Protein AF-A0A829Y514-F1 (afdb_monomer_lite)

Radius of gyration: 20.8 Å; chains: 1; bounding box: 55×46×50 Å

Structure (mmCIF, N/CA/C/O backbone):
data_AF-A0A829Y514-F1
#
_entry.id   AF-A0A829Y514-F1
#
loop_
_atom_site.group_PDB
_atom_site.id
_atom_site.type_symbol
_atom_site.label_atom_id
_atom_site.label_alt_id
_atom_site.label_comp_id
_atom_site.label_asym_id
_atom_site.label_entity_id
_atom_site.label_seq_id
_atom_site.pdbx_PDB_ins_code
_atom_site.Cartn_x
_atom_site.Cartn_y
_atom_site.Cartn_z
_atom_site.occupancy
_atom_site.B_iso_or_equiv
_atom_site.auth_seq_id
_atom_site.auth_comp_id
_atom_site.auth_asym_id
_atom_site.auth_atom_id
_atom_site.pdbx_PDB_model_num
ATOM 1 N N . MET A 1 1 ? -12.782 7.464 19.140 1.00 66.31 1 MET A N 1
ATOM 2 C CA . MET A 1 1 ? -11.522 6.790 18.762 1.00 66.31 1 MET A CA 1
ATOM 3 C C . MET A 1 1 ? -11.685 5.312 19.045 1.00 66.31 1 MET A C 1
ATOM 5 O O . MET A 1 1 ? -12.118 4.987 20.143 1.00 66.31 1 MET A O 1
ATOM 9 N N . ALA A 1 2 ? -11.405 4.447 18.072 1.00 83.38 2 ALA A N 1
ATOM 10 C CA . ALA A 1 2 ? -11.369 3.008 18.315 1.00 83.38 2 ALA A CA 1
ATOM 11 C C . ALA A 1 2 ? -10.045 2.646 19.003 1.00 83.38 2 ALA A C 1
ATOM 13 O O . ALA A 1 2 ? -8.993 3.176 18.644 1.00 83.38 2 ALA A O 1
ATOM 14 N N . THR A 1 3 ? -10.093 1.779 20.009 1.00 92.38 3 THR A N 1
ATOM 15 C CA . THR A 1 3 ? -8.894 1.201 20.619 1.00 92.38 3 THR A CA 1
ATOM 16 C C . THR A 1 3 ? -8.424 0.022 19.773 1.00 92.38 3 THR A C 1
ATOM 18 O O . THR A 1 3 ? -9.235 -0.770 19.300 1.00 92.38 3 THR A O 1
ATOM 21 N N . VAL A 1 4 ? -7.112 -0.094 19.562 1.00 93.56 4 VAL A N 1
ATOM 22 C CA . VAL A 1 4 ? -6.533 -1.138 18.705 1.00 93.56 4 VAL A CA 1
ATOM 23 C C . VAL A 1 4 ? -5.330 -1.794 19.373 1.00 93.56 4 VAL A C 1
ATOM 25 O O . VAL A 1 4 ? -4.547 -1.143 20.066 1.00 93.56 4 VAL A O 1
ATOM 28 N N . THR A 1 5 ? -5.168 -3.095 19.143 1.00 95.31 5 THR A N 1
ATOM 29 C CA . THR A 1 5 ? -3.965 -3.855 19.492 1.00 95.31 5 THR A CA 1
ATOM 30 C C . THR A 1 5 ? -3.166 -4.118 18.225 1.00 95.31 5 THR A C 1
ATOM 32 O O . THR A 1 5 ? -3.685 -4.701 17.277 1.00 95.31 5 THR A O 1
ATOM 35 N N . ARG A 1 6 ? -1.891 -3.714 18.209 1.00 94.00 6 ARG A N 1
ATOM 36 C CA . ARG A 1 6 ? -0.999 -3.948 17.067 1.00 94.00 6 ARG A CA 1
ATOM 37 C C . ARG A 1 6 ? -0.160 -5.202 17.278 1.00 94.00 6 ARG A C 1
ATOM 39 O O . ARG A 1 6 ? 0.411 -5.397 18.348 1.00 94.00 6 ARG A O 1
ATOM 46 N N . VAL A 1 7 ? -0.048 -6.016 16.232 1.00 95.00 7 VAL A N 1
ATOM 47 C CA . VAL A 1 7 ? 0.761 -7.241 16.214 1.00 95.00 7 VAL A CA 1
ATOM 48 C C . VAL A 1 7 ? 1.765 -7.154 15.068 1.00 95.00 7 VAL A C 1
ATOM 50 O O . VAL A 1 7 ? 1.428 -6.720 13.968 1.00 95.00 7 VAL A O 1
ATOM 53 N N . GLN A 1 8 ? 3.012 -7.553 15.321 1.00 93.56 8 GLN A N 1
ATOM 54 C CA . GLN A 1 8 ? 4.039 -7.607 14.281 1.00 93.56 8 GLN A CA 1
ATOM 55 C C . GLN A 1 8 ? 3.829 -8.836 13.397 1.00 93.56 8 GLN A C 1
ATOM 57 O O . GLN A 1 8 ? 3.666 -9.949 13.896 1.00 93.56 8 GLN A O 1
ATOM 62 N N . THR A 1 9 ? 3.862 -8.638 12.081 1.00 88.19 9 THR A N 1
ATOM 63 C CA . THR A 1 9 ? 3.672 -9.710 11.102 1.00 88.19 9 THR A CA 1
ATOM 64 C C . THR A 1 9 ? 4.994 -10.075 10.424 1.00 88.19 9 THR A C 1
ATOM 66 O O . THR A 1 9 ? 5.876 -9.239 10.235 1.00 88.19 9 THR A O 1
ATOM 69 N N . GLY A 1 10 ? 5.139 -11.352 10.059 1.00 91.00 10 GLY A N 1
ATOM 70 C CA . GLY A 1 10 ? 6.301 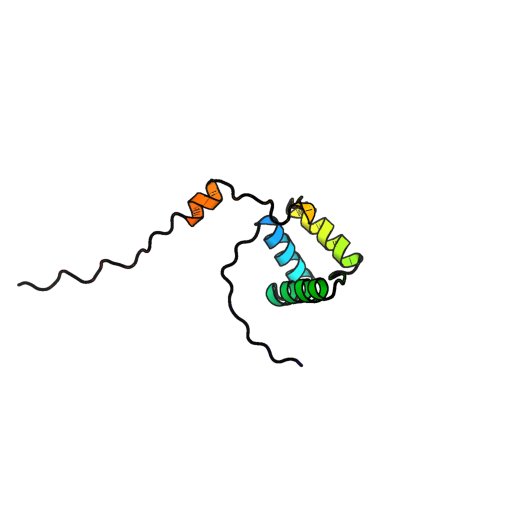-11.892 9.340 1.00 91.00 10 GLY A CA 1
ATOM 71 C C . GLY A 1 10 ? 6.041 -12.132 7.851 1.00 91.00 10 GLY A C 1
ATOM 72 O O . GLY A 1 10 ? 6.620 -13.054 7.278 1.00 91.00 10 GLY A O 1
ATOM 73 N N . VAL A 1 11 ? 5.117 -11.381 7.243 1.00 92.00 11 VAL A N 1
ATOM 74 C CA . VAL A 1 11 ? 4.685 -11.613 5.856 1.00 92.00 11 VAL A CA 1
ATOM 75 C C . VAL A 1 11 ? 5.780 -11.274 4.849 1.00 92.00 11 VAL A C 1
ATOM 77 O O . VAL A 1 11 ? 6.603 -10.382 5.063 1.00 92.00 11 VAL A O 1
ATOM 80 N N . ARG A 1 12 ? 5.760 -11.975 3.714 1.00 90.50 12 ARG A N 1
ATOM 81 C CA . ARG A 1 12 ? 6.571 -11.633 2.546 1.00 90.50 12 ARG A CA 1
ATOM 82 C C . ARG A 1 12 ? 5.740 -10.870 1.539 1.00 90.50 12 ARG A C 1
ATOM 84 O O . ARG A 1 12 ? 4.582 -11.199 1.313 1.00 90.50 12 ARG A O 1
ATOM 91 N N . LEU A 1 13 ? 6.370 -9.886 0.920 1.00 93.56 13 LEU A N 1
ATOM 92 C CA . LEU A 1 13 ? 5.783 -9.047 -0.111 1.00 93.56 13 LEU A CA 1
ATOM 93 C C . LEU A 1 13 ? 6.744 -8.982 -1.292 1.00 93.56 13 LEU A C 1
ATOM 95 O O . LEU A 1 13 ? 7.959 -9.124 -1.121 1.00 93.56 13 LEU A O 1
ATOM 99 N N . GLU A 1 14 ? 6.202 -8.742 -2.482 1.00 95.56 14 GLU A N 1
ATOM 100 C CA . GLU A 1 14 ? 7.028 -8.434 -3.644 1.00 95.56 14 GLU A CA 1
ATOM 101 C C . GLU A 1 14 ? 7.825 -7.144 -3.375 1.00 95.56 14 GLU A C 1
ATOM 103 O O . GLU A 1 14 ? 7.328 -6.182 -2.780 1.00 95.56 14 GLU A O 1
ATOM 108 N N . ALA A 1 15 ? 9.110 -7.158 -3.734 1.00 95.94 15 ALA A N 1
ATOM 109 C CA . ALA A 1 15 ? 10.059 -6.145 -3.286 1.00 95.94 15 ALA A CA 1
ATOM 110 C C . ALA A 1 15 ? 9.757 -4.747 -3.850 1.00 95.94 15 ALA A C 1
ATOM 112 O O . ALA A 1 15 ? 9.861 -3.757 -3.123 1.00 95.94 15 ALA A O 1
ATOM 113 N N . ARG A 1 16 ? 9.376 -4.653 -5.129 1.00 97.94 16 ARG A N 1
ATOM 114 C CA . ARG A 1 16 ? 9.063 -3.379 -5.792 1.00 97.94 16 ARG A CA 1
ATOM 115 C C . ARG A 1 16 ? 7.750 -2.804 -5.265 1.00 97.94 16 ARG A C 1
ATOM 117 O O . ARG A 1 16 ? 7.694 -1.613 -4.971 1.00 97.94 16 ARG A O 1
ATOM 124 N N . LEU A 1 17 ? 6.738 -3.638 -5.041 1.00 98.06 17 LEU A N 1
ATOM 125 C CA . LEU A 1 17 ? 5.478 -3.271 -4.403 1.00 98.06 17 LEU A CA 1
ATOM 126 C C . LEU A 1 17 ? 5.715 -2.709 -3.001 1.00 98.06 17 LEU A C 1
ATOM 128 O O . LEU A 1 17 ? 5.201 -1.641 -2.677 1.00 98.06 17 LEU A O 1
ATOM 132 N N . LEU A 1 18 ? 6.550 -3.365 -2.191 1.00 97.75 18 LEU A N 1
ATOM 133 C CA . LEU A 1 18 ? 6.908 -2.853 -0.869 1.00 97.75 18 LEU A CA 1
ATOM 134 C C . LEU A 1 18 ? 7.611 -1.488 -0.946 1.00 97.75 18 LEU A C 1
ATOM 136 O O . LEU A 1 18 ? 7.356 -0.623 -0.109 1.00 97.75 18 LEU A O 1
ATOM 140 N N . ASN A 1 19 ? 8.475 -1.272 -1.939 1.00 98.50 19 ASN A N 1
ATOM 141 C CA . ASN A 1 19 ? 9.136 0.019 -2.134 1.00 98.50 19 ASN A CA 1
ATOM 142 C C . ASN A 1 19 ? 8.141 1.120 -2.522 1.00 98.50 19 ASN A C 1
ATOM 144 O O . ASN A 1 19 ? 8.187 2.201 -1.937 1.00 98.50 19 ASN A O 1
ATOM 148 N N . VAL A 1 20 ? 7.199 0.831 -3.428 1.00 98.62 20 VAL A N 1
ATOM 149 C CA . VAL A 1 20 ? 6.112 1.758 -3.786 1.00 98.62 20 VAL A CA 1
ATOM 150 C C . VAL A 1 20 ? 5.274 2.109 -2.554 1.00 98.62 20 VAL A C 1
ATOM 152 O O . VAL A 1 20 ? 5.039 3.288 -2.296 1.00 98.62 20 VAL A O 1
ATOM 155 N N . LEU A 1 21 ? 4.879 1.115 -1.750 1.00 98.38 21 LEU A N 1
ATOM 156 C CA . LEU A 1 21 ? 4.095 1.333 -0.529 1.00 98.38 21 LEU A CA 1
ATOM 157 C C . LEU A 1 21 ? 4.845 2.190 0.498 1.00 98.38 21 LEU A C 1
ATOM 159 O O . LEU A 1 21 ? 4.273 3.122 1.057 1.00 98.38 21 LEU A O 1
ATOM 163 N N . LYS A 1 22 ? 6.136 1.920 0.726 1.00 98.38 22 LYS A N 1
ATOM 164 C CA . LYS A 1 22 ? 6.973 2.715 1.641 1.00 98.38 22 LYS A CA 1
ATOM 165 C C . LYS A 1 22 ? 7.130 4.159 1.170 1.00 98.38 22 LYS A C 1
ATOM 167 O O . LYS A 1 22 ? 7.023 5.073 1.983 1.00 98.38 22 LYS A O 1
ATOM 172 N N . ALA A 1 23 ? 7.366 4.368 -0.124 1.00 98.56 23 ALA A N 1
ATOM 173 C CA . ALA A 1 23 ? 7.496 5.705 -0.691 1.00 98.56 23 ALA A CA 1
ATOM 174 C C . ALA A 1 23 ? 6.177 6.487 -0.610 1.00 98.56 23 ALA A C 1
ATOM 176 O O . ALA A 1 23 ? 6.180 7.661 -0.244 1.00 98.56 23 ALA A O 1
ATOM 177 N N . LEU A 1 24 ? 5.044 5.831 -0.877 1.00 98.56 24 LEU A N 1
ATOM 178 C CA . LEU A 1 24 ? 3.726 6.442 -0.728 1.00 98.56 24 LEU A CA 1
ATOM 179 C C . LEU A 1 24 ? 3.432 6.811 0.732 1.00 98.56 24 LEU A C 1
ATOM 181 O O . LEU A 1 24 ? 2.957 7.914 0.993 1.00 98.56 24 LEU A O 1
ATOM 185 N N . ALA A 1 25 ? 3.742 5.921 1.679 1.00 98.44 25 ALA A N 1
ATOM 186 C CA . ALA A 1 25 ? 3.568 6.182 3.107 1.00 98.44 25 ALA A CA 1
ATOM 187 C C . ALA A 1 25 ? 4.369 7.420 3.548 1.00 98.44 25 ALA A C 1
ATOM 189 O O . ALA A 1 25 ? 3.820 8.316 4.190 1.00 98.44 25 ALA A O 1
ATOM 190 N N . ALA A 1 26 ? 5.629 7.521 3.107 1.00 98.25 26 ALA A N 1
ATOM 191 C CA . ALA A 1 26 ? 6.471 8.689 3.352 1.00 98.25 26 ALA A CA 1
ATOM 192 C C . ALA A 1 26 ? 5.882 9.969 2.733 1.00 98.25 26 ALA A C 1
ATOM 194 O O . ALA A 1 26 ? 5.794 10.989 3.409 1.00 98.25 26 ALA A O 1
ATOM 195 N N . LEU A 1 27 ? 5.406 9.910 1.483 1.00 97.69 27 LEU A N 1
ATOM 196 C CA . LEU A 1 27 ? 4.787 11.052 0.797 1.00 97.69 27 LEU A CA 1
ATOM 197 C C . LEU A 1 27 ? 3.522 11.563 1.507 1.00 97.69 27 LEU A C 1
ATOM 199 O O . LEU A 1 27 ? 3.217 12.753 1.453 1.00 97.69 27 LEU A O 1
ATOM 203 N N . LYS A 1 28 ? 2.770 10.667 2.155 1.00 96.81 28 LYS A N 1
ATOM 204 C CA . LYS A 1 28 ? 1.526 10.985 2.873 1.00 96.81 28 LYS A CA 1
ATOM 205 C C . LYS A 1 28 ? 1.730 11.207 4.374 1.00 96.81 28 LYS A C 1
ATOM 207 O O . LYS A 1 28 ? 0.745 11.407 5.075 1.00 96.81 28 LYS A O 1
ATOM 212 N N . ASN A 1 29 ? 2.975 11.199 4.859 1.00 97.44 29 ASN A N 1
ATOM 213 C CA . ASN A 1 29 ? 3.317 11.325 6.280 1.00 97.44 29 ASN A CA 1
ATOM 214 C C . ASN A 1 29 ? 2.559 10.327 7.177 1.00 97.44 29 ASN A C 1
ATOM 216 O O . ASN A 1 29 ? 2.132 10.669 8.277 1.00 97.44 29 ASN A O 1
ATOM 220 N N . THR A 1 30 ? 2.376 9.096 6.699 1.00 97.31 30 THR A N 1
ATOM 221 C CA . THR A 1 30 ? 1.703 8.022 7.438 1.00 97.31 30 THR A CA 1
ATOM 222 C C . THR A 1 30 ? 2.641 6.834 7.633 1.00 97.31 30 THR A C 1
ATOM 224 O O . THR A 1 30 ? 3.635 6.681 6.916 1.00 97.31 30 THR A O 1
ATOM 227 N N . SER A 1 31 ? 2.347 5.975 8.607 1.00 97.12 31 SER A N 1
ATOM 228 C CA . SER A 1 31 ? 3.091 4.729 8.763 1.00 97.12 31 SER A CA 1
ATOM 229 C C . SER A 1 31 ? 2.697 3.722 7.675 1.00 97.12 31 SER A C 1
ATOM 231 O O . SER A 1 31 ? 1.597 3.765 7.124 1.00 97.12 31 SER A O 1
ATOM 233 N N . LEU A 1 32 ? 3.588 2.771 7.366 1.00 97.00 32 LEU A N 1
ATOM 234 C CA . LEU A 1 32 ? 3.251 1.678 6.445 1.00 97.00 32 LEU A CA 1
ATOM 235 C C . LEU A 1 32 ? 2.076 0.838 6.976 1.00 97.00 32 LEU A C 1
ATOM 237 O O . LEU A 1 32 ? 1.267 0.371 6.184 1.00 9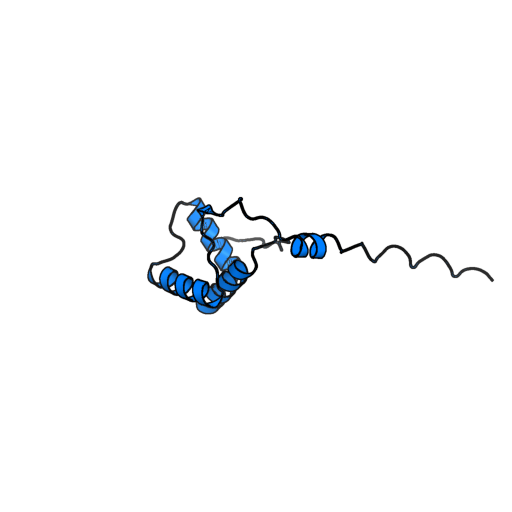7.00 32 LEU A O 1
ATOM 241 N N . GLY A 1 33 ? 1.988 0.659 8.299 1.00 95.88 33 GLY A N 1
ATOM 242 C CA . GLY A 1 33 ? 0.890 -0.063 8.942 1.00 95.88 33 GLY A CA 1
ATOM 243 C C . GLY A 1 33 ? -0.445 0.641 8.734 1.00 95.88 33 GLY A C 1
ATOM 244 O O . GLY A 1 33 ? -1.355 0.038 8.180 1.00 95.88 33 GLY A O 1
ATOM 245 N N . ASP A 1 34 ? -0.524 1.931 9.068 1.00 96.44 34 ASP A N 1
ATOM 246 C CA . ASP A 1 34 ? -1.766 2.699 8.921 1.00 96.44 34 ASP A CA 1
ATOM 247 C C . ASP A 1 34 ? -2.173 2.833 7.437 1.00 96.44 34 ASP A C 1
ATOM 249 O O . ASP A 1 34 ? -3.357 2.780 7.110 1.00 96.44 34 ASP A O 1
ATOM 253 N N . LE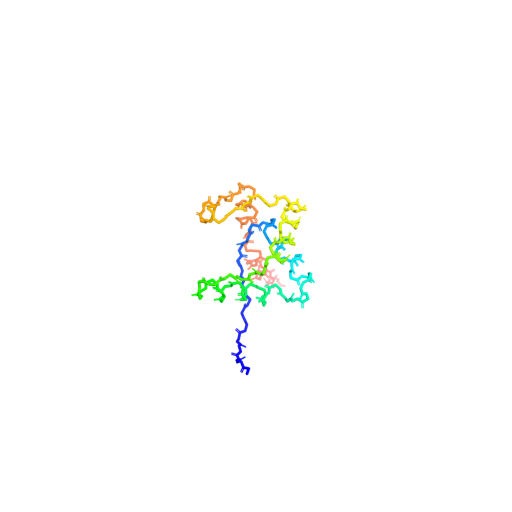U A 1 35 ? -1.206 2.946 6.511 1.00 97.88 35 LEU A N 1
ATOM 254 C CA . LEU A 1 35 ? -1.481 2.909 5.068 1.00 97.88 35 LEU A CA 1
ATOM 255 C C . LEU A 1 35 ? -2.103 1.571 4.645 1.00 97.88 35 LEU A C 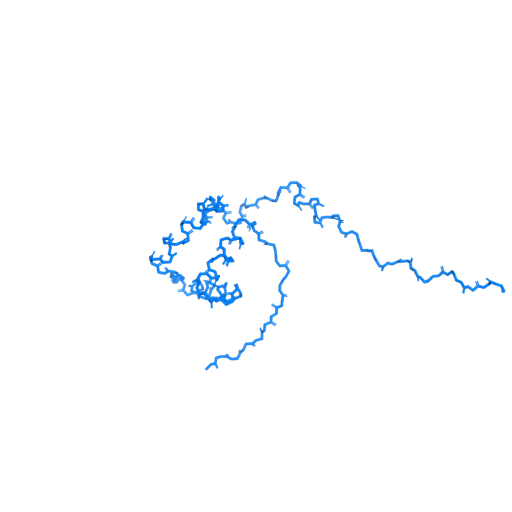1
ATOM 257 O O . LEU A 1 35 ? -3.097 1.562 3.924 1.00 97.88 35 LEU A O 1
ATOM 261 N N . LEU A 1 36 ? -1.514 0.447 5.065 1.00 96.69 36 LEU A N 1
ATOM 262 C CA . LEU A 1 36 ? -2.018 -0.886 4.728 1.00 96.69 36 LEU A CA 1
ATOM 263 C C . LEU A 1 36 ? -3.402 -1.134 5.332 1.00 96.69 36 LEU A C 1
ATOM 265 O O . LEU A 1 36 ? -4.284 -1.613 4.626 1.00 96.69 36 LEU A O 1
ATOM 269 N N . GLU A 1 37 ? -3.602 -0.778 6.601 1.00 96.56 37 GLU A N 1
ATOM 270 C CA . GLU A 1 37 ? -4.899 -0.876 7.276 1.00 96.56 37 GLU A CA 1
ATOM 271 C C . GLU A 1 37 ? -5.957 -0.049 6.535 1.00 96.56 37 GLU A C 1
ATOM 273 O O . GLU A 1 37 ? -7.026 -0.569 6.224 1.00 96.56 37 GLU A O 1
ATOM 278 N N . GLY A 1 38 ? -5.633 1.188 6.142 1.00 97.00 38 GLY A N 1
ATOM 279 C CA . GLY A 1 38 ? -6.525 2.033 5.349 1.00 97.00 38 GLY A CA 1
ATOM 280 C C . GLY A 1 38 ? -6.903 1.419 3.998 1.00 97.00 38 GLY A C 1
ATOM 281 O O . GLY A 1 38 ? -8.082 1.406 3.649 1.00 97.00 38 GLY A O 1
ATOM 282 N N . ILE A 1 39 ? -5.938 0.867 3.252 1.00 97.62 39 ILE A N 1
ATOM 283 C CA . ILE A 1 39 ? -6.210 0.184 1.973 1.00 97.62 39 ILE A CA 1
ATOM 284 C C . ILE A 1 39 ? -7.153 -1.006 2.182 1.00 97.62 39 ILE A C 1
ATOM 286 O O . ILE A 1 39 ? -8.103 -1.179 1.421 1.00 97.62 39 ILE A O 1
ATOM 290 N N . VAL A 1 40 ? -6.889 -1.827 3.202 1.00 97.44 40 VAL A N 1
ATOM 291 C CA . VAL A 1 40 ? -7.666 -3.039 3.484 1.00 97.44 40 VAL A CA 1
ATOM 292 C C . VAL A 1 40 ? -9.090 -2.700 3.920 1.00 97.44 40 VAL A C 1
ATOM 294 O O . VAL A 1 40 ? -10.018 -3.348 3.446 1.00 97.44 40 VAL A O 1
ATOM 297 N N . LEU A 1 41 ? -9.280 -1.677 4.758 1.00 98.12 41 LEU A N 1
ATOM 298 C CA . LEU A 1 41 ? -10.612 -1.244 5.195 1.00 98.12 41 LEU A CA 1
ATOM 299 C C . LEU A 1 41 ? -11.481 -0.799 4.011 1.00 98.12 41 LEU A C 1
ATOM 301 O O . LEU A 1 41 ? -12.573 -1.333 3.843 1.00 98.12 41 LEU A O 1
ATOM 305 N N . HIS A 1 42 ? -10.964 0.062 3.126 1.00 97.75 42 HIS A N 1
ATOM 306 C CA . HIS A 1 42 ? -11.703 0.452 1.916 1.00 97.75 42 HIS A CA 1
ATOM 307 C C . HIS A 1 42 ? -11.989 -0.759 1.016 1.00 97.75 42 HIS A C 1
ATOM 309 O O . HIS A 1 42 ? -13.084 -0.885 0.479 1.00 97.75 42 HIS A O 1
ATOM 315 N N . ALA A 1 43 ? -11.035 -1.687 0.869 1.00 97.12 43 ALA A N 1
ATOM 316 C CA . ALA A 1 43 ? -11.245 -2.896 0.074 1.00 97.12 43 ALA A CA 1
ATOM 317 C C . ALA A 1 43 ? -12.340 -3.808 0.660 1.00 97.12 43 ALA A C 1
ATOM 319 O O . ALA A 1 43 ? -13.111 -4.390 -0.101 1.00 97.12 43 ALA A O 1
ATOM 320 N N . PHE A 1 44 ? -12.435 -3.919 1.990 1.00 98.25 44 PHE A N 1
ATOM 321 C CA . PHE A 1 44 ? -13.515 -4.648 2.664 1.00 98.25 44 PHE A CA 1
ATOM 322 C C . PHE A 1 44 ? -14.885 -3.992 2.457 1.00 98.25 44 PHE A C 1
ATOM 324 O O . PHE A 1 44 ? -15.886 -4.700 2.384 1.00 98.25 44 PHE A O 1
ATOM 331 N N . GLU A 1 45 ? -14.925 -2.669 2.312 1.00 98.00 45 GLU A N 1
ATOM 332 C CA . GLU A 1 45 ? -16.141 -1.894 2.031 1.00 98.00 45 GLU A CA 1
ATOM 333 C C . GLU A 1 45 ? -16.468 -1.808 0.526 1.00 98.00 45 GLU A C 1
ATOM 335 O O . GLU A 1 45 ? -17.527 -1.314 0.144 1.00 98.00 45 GLU A O 1
ATOM 340 N N . GLY A 1 46 ? -15.594 -2.325 -0.348 1.00 96.81 46 GLY A N 1
ATOM 341 C CA . GLY A 1 46 ? -15.746 -2.227 -1.803 1.00 96.81 46 GLY A CA 1
ATOM 342 C C . GLY A 1 46 ? -15.468 -0.826 -2.364 1.00 96.81 46 GLY A C 1
ATOM 343 O O . GLY A 1 46 ? -15.841 -0.528 -3.499 1.00 96.81 46 GLY A O 1
ATOM 344 N N . GLU A 1 47 ? -14.808 0.033 -1.588 1.00 95.50 47 GLU A N 1
ATOM 345 C CA . GLU A 1 47 ? -14.504 1.418 -1.933 1.00 95.50 47 GLU A CA 1
ATOM 346 C C . GLU A 1 47 ? -13.103 1.598 -2.543 1.00 95.50 47 GLU A C 1
ATOM 348 O O . GLU A 1 47 ? -12.222 0.735 -2.487 1.00 95.50 47 GLU A O 1
ATOM 353 N N . GLN A 1 48 ? -12.875 2.769 -3.145 1.00 95.94 48 GLN A N 1
ATOM 354 C CA . GLN A 1 48 ? -11.569 3.153 -3.676 1.00 95.94 48 GLN A CA 1
ATOM 355 C C . GLN A 1 48 ? -10.690 3.739 -2.563 1.00 95.94 48 GLN A C 1
ATOM 357 O O . GLN A 1 48 ? -10.946 4.836 -2.079 1.00 95.94 48 GLN A O 1
ATOM 362 N N . ALA A 1 49 ? -9.591 3.060 -2.227 1.00 96.56 49 ALA A N 1
ATOM 363 C CA . ALA A 1 49 ? -8.662 3.506 -1.181 1.00 96.56 49 ALA A CA 1
ATOM 364 C C . ALA A 1 49 ? -7.915 4.819 -1.498 1.00 96.56 49 ALA A C 1
ATOM 366 O O . ALA A 1 49 ? -7.342 5.444 -0.604 1.00 96.56 49 ALA A O 1
ATOM 367 N N . PHE A 1 50 ? -7.859 5.229 -2.770 1.00 97.25 50 PHE A N 1
ATOM 368 C CA . PHE A 1 50 ? -7.062 6.371 -3.211 1.00 97.25 50 PHE A CA 1
ATOM 369 C C . PHE A 1 50 ? -7.836 7.293 -4.147 1.00 97.25 50 PHE A C 1
ATOM 371 O O . PHE A 1 50 ? -8.490 6.860 -5.091 1.00 97.25 50 PHE A O 1
ATOM 378 N N . SER A 1 51 ? -7.665 8.595 -3.934 1.00 96.81 51 SER A N 1
ATOM 379 C CA . SER A 1 51 ? -8.153 9.630 -4.842 1.00 96.81 51 SER A CA 1
ATOM 380 C C . SER A 1 51 ? -7.364 9.666 -6.156 1.00 96.81 51 SER A C 1
ATOM 382 O O . SER A 1 51 ? -6.202 9.258 -6.205 1.00 96.81 51 SER A O 1
ATOM 384 N N . ALA A 1 52 ? -7.948 10.244 -7.211 1.00 98.00 52 ALA A N 1
ATOM 385 C CA . ALA A 1 52 ? -7.290 10.379 -8.515 1.00 98.00 52 ALA A CA 1
ATOM 386 C C . ALA A 1 52 ? -5.891 11.045 -8.458 1.00 98.00 52 ALA A C 1
ATOM 388 O O . ALA A 1 52 ? -4.962 10.503 -9.061 1.00 98.00 52 ALA A O 1
ATOM 389 N N . PRO A 1 53 ? -5.660 12.132 -7.687 1.00 98.00 53 PRO A N 1
ATOM 390 C CA . PRO A 1 53 ? -4.314 12.688 -7.524 1.00 98.00 53 PRO A CA 1
ATOM 391 C C . PRO A 1 53 ? -3.331 11.710 -6.868 1.00 98.00 53 PRO A C 1
ATOM 393 O O . PRO A 1 53 ? -2.158 11.660 -7.230 1.00 98.00 53 PRO A O 1
ATOM 396 N N . THR A 1 54 ? -3.802 10.906 -5.911 1.00 97.81 54 THR A N 1
ATOM 397 C CA . THR A 1 54 ? -2.963 9.904 -5.242 1.00 97.81 54 THR A CA 1
ATOM 398 C C . THR A 1 54 ? -2.645 8.739 -6.179 1.00 97.81 54 THR A C 1
ATOM 400 O O . THR A 1 54 ? -1.509 8.276 -6.202 1.00 97.81 54 THR A O 1
ATOM 403 N N . LEU A 1 55 ? -3.597 8.315 -7.015 1.00 98.31 55 LEU A N 1
ATOM 404 C CA . LEU A 1 55 ? -3.364 7.310 -8.055 1.00 98.31 55 LEU A CA 1
ATOM 405 C C . LEU A 1 55 ? -2.314 7.772 -9.077 1.00 98.31 55 LEU A C 1
ATOM 407 O O . LEU A 1 55 ? -1.459 6.977 -9.464 1.00 98.31 55 LEU A O 1
ATOM 411 N N . ALA A 1 56 ? -2.312 9.054 -9.456 1.00 98.38 56 ALA A N 1
ATOM 412 C CA . ALA A 1 56 ? -1.271 9.614 -10.320 1.00 98.38 56 ALA A CA 1
ATOM 413 C C . ALA A 1 56 ? 0.120 9.546 -9.661 1.00 98.38 56 ALA A C 1
ATOM 415 O O . ALA A 1 56 ? 1.083 9.111 -10.287 1.00 98.38 56 ALA A O 1
ATOM 416 N N . GLN A 1 57 ? 0.222 9.886 -8.371 1.00 98.44 57 GLN A N 1
ATOM 417 C CA . GLN A 1 57 ? 1.472 9.744 -7.612 1.00 98.44 57 GLN A CA 1
ATOM 418 C C . GLN A 1 57 ? 1.934 8.282 -7.535 1.00 98.44 57 GLN A C 1
ATOM 420 O O . GLN A 1 57 ? 3.117 7.999 -7.718 1.00 98.44 57 GLN A O 1
ATOM 425 N N . ILE A 1 58 ? 1.010 7.340 -7.313 1.00 98.44 58 ILE A N 1
ATOM 426 C CA . ILE A 1 58 ? 1.312 5.903 -7.319 1.00 98.44 58 ILE A CA 1
ATOM 427 C C . ILE A 1 58 ? 1.846 5.474 -8.687 1.00 98.44 58 ILE A C 1
ATOM 429 O O . ILE A 1 58 ? 2.829 4.741 -8.737 1.00 98.44 58 ILE A O 1
ATOM 433 N N . ALA A 1 59 ? 1.254 5.940 -9.789 1.00 98.44 59 ALA A N 1
ATOM 434 C CA . ALA A 1 59 ? 1.724 5.617 -11.134 1.00 98.44 59 ALA A CA 1
ATOM 435 C C . ALA A 1 59 ? 3.174 6.077 -11.372 1.00 98.44 59 ALA A C 1
ATOM 437 O O . ALA A 1 59 ? 3.969 5.319 -11.928 1.00 98.44 59 ALA A O 1
ATOM 438 N N . GLU A 1 60 ? 3.554 7.266 -10.895 1.00 98.56 60 GLU A N 1
ATOM 439 C CA . GLU A 1 60 ? 4.945 7.735 -10.970 1.00 98.56 60 GLU A CA 1
ATOM 440 C C . GLU A 1 60 ? 5.889 6.898 -10.098 1.00 98.56 60 GLU A C 1
ATOM 442 O O . GLU A 1 60 ? 6.951 6.475 -10.557 1.00 98.56 60 GLU A O 1
ATOM 447 N N . LEU A 1 61 ? 5.484 6.559 -8.869 1.00 98.62 61 LEU A N 1
ATOM 448 C CA . LEU A 1 61 ? 6.268 5.670 -8.007 1.00 98.62 61 LEU A CA 1
ATOM 449 C C . LEU A 1 61 ? 6.451 4.280 -8.634 1.00 98.62 61 LEU A C 1
ATOM 451 O O . LEU A 1 61 ? 7.546 3.719 -8.574 1.00 98.62 61 LEU A O 1
ATOM 455 N N . LYS A 1 62 ? 5.412 3.733 -9.280 1.00 98.62 62 LYS A N 1
ATOM 456 C CA . LYS A 1 62 ? 5.500 2.467 -10.020 1.00 98.62 62 LYS A CA 1
ATOM 457 C C . LYS A 1 62 ? 6.562 2.535 -11.114 1.00 98.62 62 LYS A C 1
ATOM 459 O O . LYS A 1 62 ? 7.341 1.594 -11.228 1.00 98.62 62 LYS A O 1
ATOM 464 N N . LYS A 1 63 ? 6.645 3.636 -11.869 1.00 98.44 63 LYS A N 1
ATOM 465 C CA . LYS A 1 63 ? 7.694 3.835 -12.886 1.00 98.44 63 LYS A CA 1
ATOM 466 C C . LYS A 1 63 ? 9.087 3.872 -12.257 1.00 98.44 63 LYS A C 1
ATOM 468 O O . LYS A 1 63 ? 9.970 3.160 -12.720 1.00 98.44 63 LYS A O 1
ATOM 473 N N . ILE A 1 64 ? 9.266 4.638 -11.176 1.00 98.31 64 ILE A N 1
ATOM 474 C CA . ILE A 1 64 ? 10.555 4.776 -10.469 1.00 98.31 64 ILE A CA 1
ATOM 475 C C . ILE A 1 64 ? 11.075 3.420 -9.979 1.00 98.31 64 ILE A C 1
ATOM 477 O O . ILE A 1 64 ? 12.254 3.113 -10.135 1.00 98.31 64 ILE A O 1
ATOM 481 N N . TYR A 1 65 ? 10.199 2.596 -9.402 1.00 98.06 65 TYR A N 1
ATOM 482 C CA . TYR A 1 65 ? 10.573 1.285 -8.865 1.00 98.06 65 TYR A CA 1
ATOM 483 C C . TYR A 1 65 ? 10.420 0.133 -9.866 1.00 98.06 65 TYR A C 1
ATOM 485 O O . TYR A 1 65 ? 10.657 -1.020 -9.503 1.00 98.06 65 TYR A O 1
ATOM 493 N N . GLY A 1 66 ? 10.023 0.424 -11.108 1.00 98.00 66 GLY A N 1
ATOM 494 C CA . GLY A 1 66 ? 9.789 -0.573 -12.149 1.00 98.00 66 GLY A CA 1
ATOM 495 C C . GLY A 1 66 ? 8.721 -1.607 -11.783 1.00 98.00 66 GLY A C 1
ATOM 496 O O . GLY A 1 66 ? 8.895 -2.778 -12.105 1.00 98.00 66 GLY A O 1
ATOM 497 N N . LEU A 1 67 ? 7.662 -1.221 -11.060 1.00 98.25 67 LEU A N 1
ATOM 498 C CA . LEU A 1 67 ? 6.547 -2.107 -10.716 1.00 98.25 67 LEU A CA 1
ATOM 499 C C . LEU A 1 67 ? 5.531 -2.159 -11.863 1.00 98.25 67 LEU A C 1
ATOM 501 O O . LEU A 1 67 ? 4.751 -1.229 -12.064 1.00 98.25 67 LEU A O 1
ATOM 505 N N . ASP A 1 68 ? 5.503 -3.287 -12.556 1.00 96.75 68 ASP A N 1
ATOM 506 C CA . ASP A 1 68 ? 4.614 -3.603 -13.675 1.00 96.75 68 ASP A CA 1
ATOM 507 C C . ASP A 1 68 ? 3.403 -4.461 -13.278 1.00 96.75 68 ASP A C 1
ATOM 509 O O . ASP A 1 68 ? 2.443 -4.544 -14.038 1.00 96.75 68 ASP A O 1
ATOM 513 N N . LEU A 1 69 ? 3.399 -5.018 -12.062 1.00 97.56 69 LEU A N 1
ATOM 514 C CA . LEU A 1 69 ? 2.302 -5.845 -11.557 1.00 97.56 69 LEU A CA 1
ATOM 515 C C . LEU A 1 69 ? 0.964 -5.095 -11.483 1.00 97.56 69 LEU A C 1
ATOM 517 O O . LEU A 1 69 ? 0.884 -3.884 -11.207 1.00 97.56 69 LEU A O 1
ATOM 521 N N . THR A 1 70 ? -0.096 -5.870 -11.673 1.00 96.38 70 THR A N 1
ATOM 522 C CA . THR A 1 70 ? -1.501 -5.471 -11.639 1.00 96.38 70 THR A CA 1
ATOM 523 C C . THR A 1 70 ? -2.300 -6.372 -10.696 1.00 96.38 70 THR A C 1
ATOM 525 O O . THR A 1 70 ? -1.802 -7.374 -10.185 1.00 96.38 70 THR A O 1
ATOM 528 N N . ALA A 1 71 ? -3.569 -6.030 -10.464 1.00 94.19 71 ALA A N 1
ATOM 529 C CA . ALA A 1 71 ? -4.464 -6.875 -9.675 1.00 94.19 71 ALA A CA 1
ATOM 530 C C . ALA A 1 71 ? -4.687 -8.265 -10.308 1.00 94.19 71 ALA A C 1
ATOM 532 O O . ALA A 1 71 ? -4.934 -9.220 -9.577 1.00 94.19 71 ALA A O 1
ATOM 533 N N . ALA A 1 72 ? -4.557 -8.396 -11.636 1.00 96.19 72 ALA A N 1
ATOM 534 C CA . ALA A 1 72 ? -4.702 -9.674 -12.337 1.00 96.19 72 ALA A CA 1
ATOM 535 C C . ALA A 1 72 ? -3.576 -10.669 -12.005 1.00 96.19 72 ALA A C 1
ATOM 537 O O . ALA A 1 72 ? -3.784 -11.876 -12.073 1.00 96.19 72 ALA A O 1
ATOM 538 N N . ASP A 1 73 ? -2.410 -10.168 -11.590 1.00 96.44 73 ASP A N 1
ATOM 539 C CA . ASP A 1 73 ? -1.270 -10.993 -11.178 1.00 96.44 73 ASP A CA 1
ATOM 540 C C . ASP A 1 73 ? -1.406 -11.498 -9.731 1.00 96.44 73 ASP A C 1
ATOM 542 O O . ASP A 1 73 ? -0.607 -12.317 -9.261 1.00 96.44 73 ASP A O 1
ATOM 546 N N . SER A 1 74 ? -2.411 -11.008 -8.993 1.00 91.12 74 SER A N 1
ATOM 547 C CA . SER A 1 74 ? -2.645 -11.413 -7.609 1.00 91.12 74 SER A CA 1
ATOM 548 C C . SER A 1 74 ? -2.851 -12.924 -7.519 1.00 91.12 74 SER A C 1
ATOM 550 O O . SER A 1 74 ? -3.578 -13.521 -8.308 1.00 91.12 74 SER A O 1
ATOM 552 N N . HIS A 1 75 ? -2.210 -13.550 -6.529 1.00 90.12 75 HIS A N 1
ATOM 553 C CA . HIS A 1 75 ? -2.220 -15.002 -6.293 1.00 90.12 75 HIS A CA 1
ATOM 554 C C . HIS A 1 75 ? -1.563 -15.865 -7.384 1.00 90.12 75 HIS A C 1
ATOM 556 O O . HIS A 1 75 ? -1.532 -17.083 -7.232 1.00 90.12 75 HIS A O 1
ATOM 562 N N . GLN A 1 76 ? -0.992 -15.259 -8.431 1.00 93.19 76 GLN A N 1
ATOM 563 C CA . GLN A 1 76 ? -0.287 -15.962 -9.513 1.00 93.19 76 GLN A CA 1
ATOM 564 C C . GLN A 1 76 ? 1.239 -15.764 -9.465 1.00 93.19 76 GLN A C 1
ATOM 566 O O . GLN A 1 76 ? 1.969 -16.306 -10.294 1.00 93.19 76 GLN A O 1
ATOM 571 N N . LEU A 1 77 ? 1.747 -14.987 -8.501 1.00 92.19 77 LEU A N 1
ATOM 572 C CA . LEU A 1 77 ? 3.178 -14.711 -8.365 1.00 92.19 77 LEU A CA 1
ATOM 573 C C . LEU A 1 77 ? 3.948 -15.953 -7.903 1.00 92.19 77 LEU A C 1
ATOM 575 O O . LEU A 1 77 ? 3.586 -16.596 -6.918 1.00 92.19 77 LEU A O 1
ATOM 579 N N . VAL A 1 78 ? 5.068 -16.231 -8.570 1.00 91.88 78 VAL A N 1
ATOM 580 C CA . VAL A 1 78 ? 5.969 -17.341 -8.240 1.00 91.88 78 VAL A CA 1
ATOM 581 C C . VAL A 1 78 ? 7.285 -16.791 -7.693 1.00 91.88 78 VAL A C 1
ATOM 583 O O . VAL A 1 78 ? 7.868 -15.858 -8.249 1.00 91.88 78 VAL A O 1
ATOM 586 N N . GLU A 1 79 ? 7.776 -17.365 -6.592 1.00 90.06 79 GLU A N 1
ATOM 587 C CA . GLU A 1 79 ? 9.080 -16.992 -6.043 1.00 90.06 79 GLU A CA 1
ATOM 588 C C . GLU A 1 79 ? 10.211 -17.455 -6.975 1.00 90.06 79 GLU A C 1
ATOM 590 O O . GLU A 1 79 ? 10.265 -18.609 -7.397 1.00 90.06 79 GLU A O 1
ATOM 595 N N . THR A 1 80 ? 11.172 -16.571 -7.256 1.00 86.81 80 THR A N 1
ATOM 596 C CA . THR A 1 80 ? 12.398 -16.976 -7.966 1.00 86.81 80 THR A CA 1
ATOM 597 C C . THR A 1 80 ? 13.170 -18.018 -7.153 1.00 86.81 80 THR A C 1
ATOM 599 O O . THR A 1 80 ? 13.204 -17.944 -5.923 1.00 86.81 80 THR A O 1
ATOM 602 N N . GLU A 1 81 ? 13.891 -18.934 -7.807 1.00 75.62 81 GLU A N 1
ATOM 603 C CA . GLU A 1 81 ? 14.705 -19.938 -7.098 1.00 75.62 81 GLU A CA 1
ATOM 604 C C . GLU A 1 81 ? 15.673 -19.314 -6.081 1.00 75.62 81 GLU A C 1
ATOM 606 O O . GLU A 1 81 ? 15.929 -19.872 -5.013 1.00 75.62 81 GLU A O 1
ATOM 611 N N . ARG A 1 82 ? 16.200 -18.122 -6.387 1.00 76.25 82 ARG A N 1
ATOM 612 C CA . ARG A 1 82 ? 17.053 -17.354 -5.477 1.00 76.25 82 ARG A CA 1
ATOM 613 C C . ARG A 1 82 ? 16.305 -16.942 -4.205 1.00 76.25 82 ARG A C 1
ATOM 615 O O . ARG A 1 82 ? 16.882 -17.045 -3.123 1.00 76.25 82 ARG A O 1
ATOM 622 N N . ALA A 1 83 ? 15.055 -16.494 -4.318 1.00 72.81 83 ALA A N 1
ATOM 623 C CA . ALA A 1 83 ? 14.212 -16.136 -3.175 1.00 72.81 83 ALA A CA 1
ATOM 624 C C . ALA A 1 83 ? 13.852 -17.371 -2.328 1.00 72.81 83 ALA A C 1
ATOM 626 O O . ALA A 1 83 ? 13.991 -17.347 -1.101 1.00 72.81 83 ALA A O 1
ATOM 627 N N . VAL A 1 84 ? 13.526 -18.489 -2.983 1.00 71.81 84 VAL A N 1
ATOM 628 C CA . VAL A 1 84 ? 13.261 -19.770 -2.312 1.00 71.81 84 VAL A CA 1
ATOM 629 C C . VAL A 1 84 ? 14.495 -20.230 -1.523 1.00 71.81 84 VAL A C 1
ATOM 631 O O . VAL A 1 84 ? 14.418 -20.517 -0.327 1.00 71.81 84 VAL A O 1
ATOM 634 N N . ARG A 1 85 ? 15.684 -20.210 -2.143 1.00 70.38 85 ARG A N 1
ATOM 635 C CA . ARG A 1 85 ? 16.951 -20.606 -1.499 1.00 70.38 85 ARG A CA 1
ATOM 636 C C . ARG A 1 85 ? 17.369 -19.670 -0.367 1.00 70.38 85 ARG A C 1
ATOM 638 O O . ARG A 1 85 ? 17.839 -20.154 0.661 1.00 70.38 85 ARG A O 1
ATOM 645 N N . ALA A 1 86 ? 17.195 -18.355 -0.520 1.00 68.25 86 ALA A N 1
ATOM 646 C CA . ALA A 1 86 ? 17.507 -17.381 0.531 1.00 68.25 86 ALA A CA 1
ATOM 647 C C . ALA A 1 86 ? 16.717 -17.648 1.818 1.00 68.25 86 ALA A C 1
ATOM 649 O O . ALA A 1 86 ? 17.183 -17.342 2.915 1.00 68.25 86 ALA A O 1
ATOM 650 N N . THR A 1 87 ? 15.537 -18.247 1.687 1.00 63.16 87 THR A N 1
ATOM 651 C CA . THR A 1 87 ? 14.653 -18.466 2.820 1.00 63.16 87 THR A CA 1
ATOM 652 C C . THR A 1 87 ? 14.694 -19.878 3.385 1.00 63.16 87 THR A C 1
ATOM 654 O O . THR A 1 87 ? 14.537 -20.041 4.592 1.00 63.16 87 THR A O 1
ATOM 657 N N . ALA A 1 88 ? 15.037 -20.873 2.565 1.00 66.06 88 ALA A N 1
ATOM 658 C CA . ALA A 1 88 ? 15.361 -22.223 3.024 1.00 66.06 88 ALA A CA 1
ATOM 659 C C . ALA A 1 88 ? 16.689 -22.291 3.811 1.00 66.06 88 ALA A C 1
ATOM 661 O O . ALA A 1 88 ? 16.858 -23.143 4.681 1.00 66.06 88 ALA A O 1
ATOM 662 N N . LYS A 1 89 ? 17.649 -21.391 3.549 1.00 58.00 89 LYS A N 1
ATOM 663 C CA . LYS A 1 89 ? 19.015 -21.454 4.109 1.00 58.00 89 LYS A CA 1
ATOM 664 C C . LYS A 1 89 ? 19.175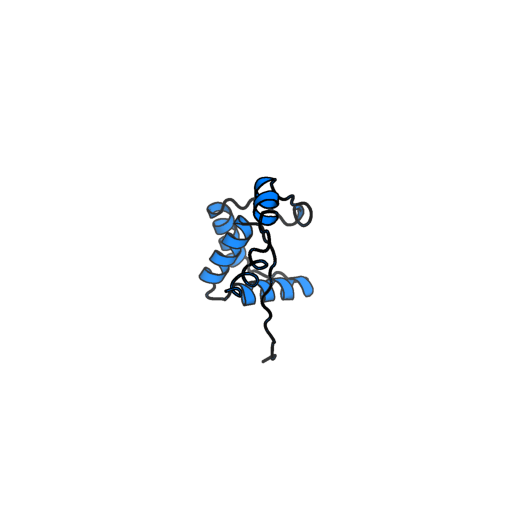 -20.869 5.527 1.00 58.00 89 LYS A C 1
ATOM 666 O O . LYS A 1 89 ? 20.287 -20.510 5.905 1.00 58.00 89 LYS A O 1
ATOM 671 N N . ARG A 1 90 ? 18.116 -20.795 6.344 1.00 56.75 90 ARG A N 1
ATOM 672 C CA . ARG A 1 90 ? 18.233 -20.522 7.795 1.00 56.75 90 ARG A CA 1
ATOM 673 C C . ARG A 1 90 ? 18.134 -21.827 8.600 1.00 56.75 90 ARG A C 1
ATOM 675 O O . ARG A 1 90 ? 17.055 -22.130 9.101 1.00 56.75 90 ARG A O 1
ATOM 682 N N . PRO A 1 91 ? 19.224 -22.597 8.789 1.00 52.75 91 PRO A N 1
ATOM 683 C CA . PRO A 1 91 ? 19.249 -23.589 9.852 1.00 52.75 91 PRO A CA 1
ATOM 684 C C . PRO A 1 91 ? 19.344 -22.881 11.213 1.00 52.75 91 PRO A C 1
ATOM 686 O O . PRO A 1 91 ? 20.034 -21.870 11.366 1.00 52.75 91 PRO A O 1
ATOM 689 N N . ALA A 1 92 ? 18.630 -23.420 12.202 1.00 59.00 92 ALA A N 1
ATOM 690 C CA . ALA A 1 92 ? 18.624 -22.966 13.586 1.00 59.00 92 ALA A CA 1
ATOM 691 C C . ALA A 1 92 ? 20.030 -23.066 14.207 1.00 59.00 92 ALA A C 1
ATOM 693 O O . ALA A 1 92 ? 20.454 -24.120 14.676 1.00 59.00 92 ALA A O 1
ATOM 694 N N . ALA A 1 93 ? 20.760 -21.955 14.234 1.00 59.06 93 ALA A N 1
ATOM 695 C CA . ALA A 1 93 ? 22.055 -21.854 14.894 1.00 59.06 93 ALA A CA 1
ATOM 696 C C . ALA A 1 93 ? 21.917 -21.637 16.414 1.00 59.06 93 ALA A C 1
ATOM 698 O O . ALA A 1 93 ? 22.507 -20.705 16.941 1.00 59.06 93 ALA A O 1
ATOM 699 N N . THR A 1 94 ? 21.175 -22.492 17.132 1.00 59.06 94 THR A N 1
ATOM 700 C CA . THR A 1 94 ? 21.199 -22.510 18.610 1.00 59.06 94 THR A CA 1
ATOM 701 C C . THR A 1 94 ? 20.862 -23.897 19.167 1.00 59.06 94 THR A C 1
ATOM 703 O O . THR A 1 94 ? 19.815 -24.086 19.774 1.00 59.06 94 THR A O 1
ATOM 706 N N . ALA A 1 95 ? 21.728 -24.899 18.977 1.00 58.69 95 ALA A N 1
ATOM 707 C CA . ALA A 1 95 ? 21.559 -26.185 19.670 1.00 58.69 95 ALA A CA 1
ATOM 708 C C . ALA A 1 95 ? 22.848 -27.011 19.845 1.00 58.69 95 ALA A C 1
ATOM 710 O O . ALA A 1 95 ? 22.800 -28.224 19.697 1.00 58.69 95 ALA A O 1
ATOM 711 N N . LYS A 1 96 ? 24.013 -26.419 20.166 1.00 60.38 96 LYS A N 1
ATOM 712 C CA . LYS A 1 96 ? 25.117 -27.203 20.778 1.00 60.38 96 LYS A CA 1
ATOM 713 C C . LYS A 1 96 ? 26.228 -26.349 21.397 1.00 60.38 96 LYS A C 1
ATOM 715 O O . LYS A 1 96 ? 27.313 -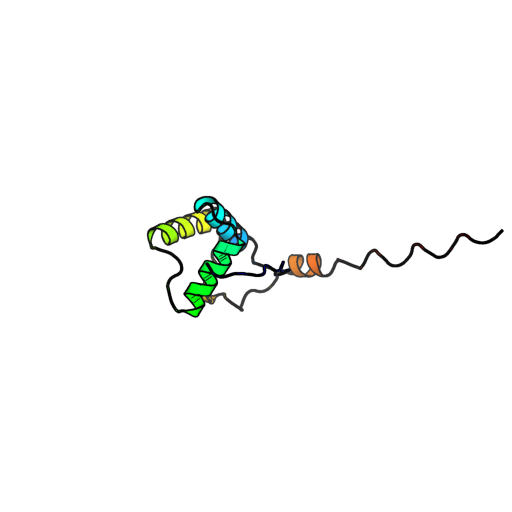26.242 20.846 1.00 60.38 96 LYS A O 1
ATOM 720 N N . ARG A 1 97 ? 25.995 -25.759 22.573 1.00 55.59 97 ARG A N 1
ATOM 721 C CA . ARG A 1 97 ? 27.083 -25.203 23.409 1.00 55.59 97 ARG A CA 1
ATOM 722 C C . ARG A 1 97 ? 26.830 -25.363 24.914 1.00 55.59 97 ARG A C 1
ATOM 724 O O . ARG A 1 97 ? 27.069 -24.445 25.679 1.00 55.59 97 ARG A O 1
ATOM 731 N N . ARG A 1 98 ? 26.363 -26.532 25.363 1.00 56.34 98 ARG A N 1
ATOM 732 C CA . ARG A 1 98 ? 26.413 -26.935 26.784 1.00 56.34 98 ARG A CA 1
ATOM 733 C C . ARG A 1 98 ? 26.499 -28.459 26.909 1.00 56.34 98 ARG A C 1
ATOM 735 O O . ARG A 1 98 ? 25.521 -29.121 27.213 1.00 56.34 98 ARG A O 1
ATOM 742 N N . SER A 1 99 ? 27.667 -29.019 26.621 1.00 57.44 99 SER A N 1
ATOM 743 C CA . SER A 1 99 ? 28.090 -30.323 27.146 1.00 57.44 99 SER A CA 1
ATOM 744 C C . SER A 1 99 ? 29.581 -30.460 26.867 1.00 57.44 99 SER A C 1
ATOM 746 O O . SER A 1 99 ? 29.978 -30.568 25.710 1.00 57.44 99 SER A O 1
ATOM 748 N N . GLY A 1 100 ? 30.405 -30.351 27.907 1.00 58.00 100 GLY A N 1
ATOM 749 C CA . GLY A 1 100 ? 31.853 -30.518 27.780 1.00 58.00 100 GLY A CA 1
ATOM 750 C C . GLY A 1 100 ? 32.677 -29.486 28.538 1.00 58.00 100 GLY A C 1
ATOM 751 O O . GLY A 1 100 ? 33.479 -28.789 27.929 1.00 58.00 100 GLY A O 1
ATOM 752 N N . ARG A 1 101 ? 32.491 -29.390 29.858 1.00 55.97 101 ARG A N 1
ATOM 753 C CA . ARG A 1 101 ? 33.590 -29.070 30.782 1.00 55.97 101 ARG A CA 1
ATOM 754 C C . ARG A 1 101 ? 33.217 -29.533 32.191 1.00 55.97 101 ARG A C 1
ATOM 756 O O . ARG A 1 101 ? 32.855 -28.738 33.045 1.00 55.97 101 ARG A O 1
ATOM 763 N N . ASN A 1 102 ? 33.231 -30.846 32.383 1.00 54.25 102 ASN A N 1
ATOM 764 C CA . ASN A 1 102 ? 33.487 -31.446 33.686 1.00 54.25 102 ASN A CA 1
ATOM 765 C C . ASN A 1 102 ? 34.323 -32.714 33.447 1.00 54.25 102 ASN A C 1
ATOM 767 O O . ASN A 1 102 ? 34.063 -33.395 32.450 1.00 54.25 102 ASN A O 1
ATOM 771 N N . ARG A 1 103 ? 35.270 -33.003 34.352 1.00 54.06 103 ARG A N 1
ATOM 772 C CA . ARG A 1 103 ? 36.513 -33.815 34.235 1.00 54.06 103 ARG A CA 1
ATOM 773 C C . ARG A 1 103 ? 37.717 -32.907 33.920 1.00 54.06 103 ARG A C 1
ATOM 775 O O . ARG A 1 103 ? 37.715 -32.269 32.871 1.00 54.06 103 ARG A O 1
ATOM 782 N N . SER A 1 104 ? 38.704 -32.728 34.796 1.00 51.75 104 SER A N 1
ATOM 783 C CA . SER A 1 104 ? 39.213 -33.582 35.885 1.00 51.75 104 SER A CA 1
ATOM 784 C C . SER A 1 104 ? 39.638 -32.762 37.097 1.00 51.75 104 SER A C 1
ATOM 786 O O . SER A 1 104 ? 39.954 -31.569 36.894 1.00 51.75 104 SER A O 1
#

Organism: NCBI:txid2695856

Foldseek 3Di:
DDDDDDDDDPDDDDPLVVQLLCVLCVVVVHDSVVLVVLCVVCVVVVHDSDDPVSVVVSVVSCVVSVPPDDPVCPPVDDDDPVRVCVVVPDDPPPDDDPDDPDDD

pLDDT: mean 87.75, std 15.4, range [51.75, 98.62]

Secondary structure (DSSP, 8-state):
--------------HHHHHHHHHHHHHTT--HHHHHHHHHHHHHHT--SS-HHHHHHHHHHHHHTT----GGGTTT----HHHHHHHHT-----S-SSS-----

Sequence (104 aa):
MATVTRVQTGVRLEARLLNVLKALAALKNTSLGDLLEGIVLHAFEGEQAFSAPTLAQIAELKKIYGLDLTAADSHQLVETERAVRATAKRPAATAKRRSGRNRS